Protein AF-A0A7X5I8K5-F1 (afdb_monomer)

pLDDT: mean 72.42, std 18.61, range [37.88, 96.06]

Solvent-accessible surface area (backbone atoms only — not comparable to full-atom values): 7117 Å² total; per-residue (Å²): 128,79,61,52,43,101,88,73,44,61,58,51,32,79,93,74,70,39,36,62,67,54,52,53,50,48,52,50,53,31,51,49,37,48,53,53,46,49,52,49,31,74,73,70,44,51,70,67,61,34,47,58,45,28,76,75,48,32,78,47,68,76,38,79,89,78,67,31,25,32,42,55,51,40,52,52,54,48,54,39,52,52,51,32,50,52,40,51,52,53,46,50,55,52,42,64,62,36,48,52,58,56,30,54,74,72,76,48,71,77,91,70,73,86,62,68,60,65,59,56,65,70,76,106

Mean predicted aligned error: 11.57 Å

Sequence (124 aa):
MENITADGKIKTIRCVKATHEDFAKLVNLGKEAKKELEILVEKWGNIEHIKEMAQKDACHVIDQKENKTVLDIYIEMTKKAEQLYAYHNAYHVLMEEGVDELLMTIGISPDGYGYDFYELCLNN

Structure (mmCIF, N/CA/C/O backbone):
data_AF-A0A7X5I8K5-F1
#
_entry.id   AF-A0A7X5I8K5-F1
#
loop_
_atom_site.group_PDB
_atom_site.id
_atom_site.type_symbol
_atom_site.label_atom_id
_atom_site.label_alt_id
_atom_site.label_comp_id
_atom_site.label_asym_id
_atom_site.label_entity_id
_atom_site.label_seq_id
_atom_site.pdbx_PDB_ins_code
_atom_site.Cartn_x
_atom_site.Cartn_y
_atom_site.Cartn_z
_atom_site.occupancy
_atom_site.B_iso_or_equiv
_atom_site.auth_seq_id
_atom_site.auth_comp_id
_atom_site.auth_asym_id
_atom_site.auth_atom_id
_atom_site.pdbx_PDB_model_num
ATOM 1 N N . MET A 1 1 ? 15.676 1.906 -35.205 1.00 50.34 1 MET A N 1
ATOM 2 C CA . MET A 1 1 ? 16.453 2.511 -34.103 1.00 50.34 1 MET A CA 1
ATOM 3 C C . MET A 1 1 ? 16.370 1.553 -32.936 1.00 50.34 1 MET A C 1
ATOM 5 O O . MET A 1 1 ? 15.256 1.205 -32.571 1.00 50.34 1 MET A O 1
ATOM 9 N N . GLU A 1 2 ? 17.502 1.088 -32.408 1.00 57.16 2 GLU A N 1
ATOM 10 C CA . GLU A 1 2 ? 17.516 0.277 -31.185 1.00 57.16 2 GLU A CA 1
ATOM 11 C C . GLU A 1 2 ? 16.983 1.113 -30.018 1.00 57.16 2 GLU A C 1
ATOM 13 O O . GLU A 1 2 ? 17.516 2.184 -29.705 1.00 57.16 2 GLU A O 1
ATOM 18 N N . ASN A 1 3 ? 15.925 0.618 -29.374 1.00 61.03 3 ASN A N 1
ATOM 19 C CA . ASN A 1 3 ? 15.349 1.190 -28.157 1.00 61.03 3 ASN A CA 1
ATOM 20 C C . ASN A 1 3 ? 16.190 0.824 -26.920 1.00 61.03 3 ASN A C 1
ATOM 22 O O . ASN A 1 3 ? 15.660 0.630 -25.833 1.00 61.03 3 ASN A O 1
ATOM 26 N N . ILE A 1 4 ? 17.504 0.690 -27.103 1.00 57.41 4 ILE A N 1
ATOM 27 C CA . ILE A 1 4 ? 18.453 0.206 -26.107 1.00 57.41 4 ILE A CA 1
ATOM 28 C C . ILE A 1 4 ? 19.577 1.248 -25.957 1.00 57.41 4 ILE A C 1
ATOM 30 O O . ILE A 1 4 ? 19.990 1.903 -26.923 1.00 57.41 4 ILE A O 1
ATOM 34 N N . THR A 1 5 ? 20.001 1.505 -24.724 1.00 58.50 5 THR A N 1
ATOM 35 C CA . THR A 1 5 ? 21.156 2.333 -24.357 1.00 58.50 5 THR A CA 1
ATOM 36 C C . THR A 1 5 ? 22.457 1.542 -24.529 1.00 58.50 5 THR A C 1
ATOM 38 O O . THR A 1 5 ? 22.451 0.323 -24.643 1.00 58.50 5 THR A O 1
ATOM 41 N N . ALA A 1 6 ? 23.608 2.219 -24.543 1.00 59.22 6 ALA A N 1
ATOM 42 C CA . ALA A 1 6 ? 24.900 1.551 -24.745 1.00 59.22 6 ALA A CA 1
ATOM 43 C C . ALA A 1 6 ? 25.247 0.517 -23.647 1.00 59.22 6 ALA A C 1
ATOM 45 O O . ALA A 1 6 ? 26.068 -0.363 -23.877 1.00 59.22 6 ALA A O 1
ATOM 46 N N . ASP A 1 7 ? 24.614 0.615 -22.475 1.00 57.66 7 ASP A N 1
ATOM 47 C CA . ASP A 1 7 ? 24.714 -0.320 -21.350 1.00 57.66 7 ASP A CA 1
ATOM 48 C C . ASP A 1 7 ? 23.604 -1.392 -21.333 1.00 57.66 7 ASP A C 1
ATOM 50 O O . ASP A 1 7 ? 23.440 -2.083 -20.331 1.00 57.66 7 ASP A O 1
ATOM 54 N N . GLY A 1 8 ? 22.842 -1.551 -22.422 1.00 52.81 8 GLY A N 1
ATOM 55 C CA . GLY A 1 8 ? 21.868 -2.638 -22.574 1.00 52.81 8 GLY A CA 1
ATOM 56 C C . GLY A 1 8 ? 20.504 -2.400 -21.917 1.00 52.81 8 GLY A C 1
ATOM 57 O O . GLY A 1 8 ? 19.728 -3.342 -21.782 1.00 52.81 8 GLY A O 1
ATOM 58 N N . LYS A 1 9 ? 20.182 -1.167 -21.504 1.00 55.69 9 LYS A N 1
ATOM 59 C CA . LYS A 1 9 ? 18.886 -0.820 -20.892 1.00 55.69 9 LYS A CA 1
ATOM 60 C C . LYS A 1 9 ? 17.914 -0.259 -21.919 1.00 55.69 9 LYS A C 1
ATOM 62 O O . LYS A 1 9 ? 18.316 0.325 -22.915 1.00 55.69 9 LYS A O 1
ATOM 67 N N . ILE A 1 10 ? 16.617 -0.361 -21.656 1.00 58.72 10 ILE A N 1
ATOM 68 C CA . ILE A 1 10 ? 15.588 0.209 -22.533 1.00 58.72 10 ILE A CA 1
ATOM 69 C C . ILE A 1 10 ? 15.618 1.738 -22.445 1.00 58.72 10 ILE A C 1
ATOM 71 O O . ILE A 1 10 ? 15.582 2.302 -21.349 1.00 58.72 10 ILE A O 1
ATOM 75 N N . LYS A 1 11 ? 15.649 2.422 -23.595 1.00 56.72 11 LYS A N 1
ATOM 76 C CA . LYS A 1 11 ? 15.591 3.893 -23.663 1.00 56.72 11 LYS A CA 1
ATOM 77 C C . LYS A 1 11 ? 14.215 4.437 -23.295 1.00 56.72 11 LYS A C 1
ATOM 79 O O . LYS A 1 11 ? 14.131 5.498 -22.679 1.00 56.72 11 LYS A O 1
ATOM 84 N N . THR A 1 12 ? 13.136 3.781 -23.718 1.00 54.91 12 THR A N 1
ATOM 85 C CA . THR A 1 12 ? 11.769 4.257 -23.461 1.00 54.91 12 THR A CA 1
ATOM 86 C C . THR A 1 12 ? 10.749 3.119 -23.536 1.00 54.91 12 THR A C 1
ATOM 88 O O . THR A 1 12 ? 10.705 2.403 -24.532 1.00 54.91 12 THR A O 1
ATOM 91 N N . ILE A 1 13 ? 9.889 2.971 -22.528 1.00 59.81 13 ILE A N 1
ATOM 92 C CA . ILE A 1 13 ? 8.734 2.059 -22.569 1.00 59.81 13 ILE A CA 1
ATOM 93 C C . ILE A 1 13 ? 7.652 2.735 -23.423 1.00 59.81 13 ILE A C 1
ATOM 95 O O . ILE A 1 13 ? 7.132 3.795 -23.056 1.00 59.81 13 ILE A O 1
ATOM 99 N N . ARG A 1 14 ? 7.380 2.185 -24.616 1.00 52.19 14 ARG A N 1
ATOM 100 C CA . ARG A 1 14 ? 6.763 2.914 -25.747 1.00 52.19 14 ARG A CA 1
ATOM 101 C C . ARG A 1 14 ? 5.371 3.473 -25.456 1.00 52.19 14 ARG A C 1
ATOM 103 O O . ARG A 1 14 ? 5.085 4.592 -25.882 1.00 52.19 14 ARG A O 1
ATOM 110 N N . CYS A 1 15 ? 4.534 2.746 -24.721 1.00 49.00 15 CYS A N 1
ATOM 111 C CA . CYS A 1 15 ? 3.148 3.149 -24.468 1.00 49.00 15 CYS A CA 1
ATOM 112 C C . CYS A 1 15 ? 3.015 4.262 -23.417 1.00 49.00 15 CYS A C 1
ATOM 114 O O . CYS A 1 15 ? 2.115 5.094 -23.509 1.00 49.00 15 CYS A O 1
ATOM 116 N N . VAL A 1 16 ? 3.942 4.335 -22.458 1.00 53.94 16 VAL A N 1
ATOM 117 C CA . VAL A 1 16 ? 3.867 5.275 -21.322 1.00 53.94 16 VAL A CA 1
ATOM 118 C C . VAL A 1 16 ? 4.976 6.325 -21.311 1.00 53.94 16 VAL A C 1
ATOM 120 O O . VAL A 1 16 ? 5.007 7.176 -20.427 1.00 53.94 16 VAL A O 1
ATOM 123 N N . LYS A 1 17 ? 5.878 6.301 -22.303 1.00 63.25 17 LYS A N 1
ATOM 124 C CA . LYS A 1 17 ? 7.057 7.184 -22.389 1.00 63.25 17 LYS A CA 1
ATOM 125 C C . LYS A 1 17 ? 7.908 7.187 -21.107 1.00 63.25 17 LYS A C 1
ATOM 127 O O . LYS A 1 17 ? 8.565 8.181 -20.811 1.00 63.25 17 LYS A O 1
ATOM 132 N N . ALA A 1 18 ? 7.893 6.087 -20.358 1.00 62.00 18 ALA A N 1
ATOM 133 C CA . ALA A 1 18 ? 8.631 5.948 -19.109 1.00 62.00 18 ALA A CA 1
ATOM 134 C C . ALA A 1 18 ? 10.059 5.457 -19.374 1.00 62.00 18 ALA A C 1
ATOM 136 O O . ALA A 1 18 ? 10.301 4.675 -20.298 1.00 62.00 18 ALA A O 1
ATOM 137 N N . THR A 1 19 ? 11.006 5.918 -18.565 1.00 66.50 19 THR A N 1
ATOM 138 C CA . THR A 1 19 ? 12.417 5.511 -18.621 1.00 66.50 19 THR A CA 1
ATOM 139 C C . THR A 1 19 ? 12.744 4.469 -17.549 1.00 66.50 19 THR A C 1
ATOM 141 O O . THR A 1 19 ? 11.964 4.229 -16.626 1.00 66.50 19 THR A O 1
ATOM 144 N N . HIS A 1 20 ? 13.941 3.879 -17.618 1.00 65.19 20 HIS A N 1
ATOM 145 C CA . HIS A 1 20 ? 14.458 3.025 -16.542 1.00 65.19 20 HIS A CA 1
ATOM 146 C C . HIS A 1 20 ? 14.539 3.757 -15.186 1.00 65.19 20 HIS A C 1
ATOM 148 O O . HIS A 1 20 ? 14.331 3.147 -14.141 1.00 65.19 20 HIS A O 1
ATOM 154 N N . GLU A 1 21 ? 14.794 5.070 -15.183 1.00 66.62 21 GLU A N 1
ATOM 155 C CA . GLU A 1 21 ? 14.778 5.868 -13.952 1.00 66.62 21 GLU A CA 1
ATOM 156 C C . GLU A 1 21 ? 13.369 5.999 -13.372 1.00 66.62 21 GLU A C 1
ATOM 158 O O . GLU A 1 21 ? 13.201 5.966 -12.155 1.00 66.62 21 GLU A O 1
ATOM 163 N N . ASP A 1 22 ? 12.349 6.121 -14.221 1.00 69.31 22 ASP A N 1
ATOM 164 C CA . ASP A 1 22 ? 10.956 6.194 -13.772 1.00 69.31 22 ASP A CA 1
ATOM 165 C C . ASP A 1 22 ? 10.490 4.856 -13.194 1.00 69.31 22 ASP A C 1
ATOM 167 O O . ASP A 1 22 ? 9.795 4.830 -12.179 1.00 69.31 22 ASP A O 1
ATOM 171 N N . PHE A 1 23 ? 10.964 3.747 -13.765 1.00 70.31 23 PHE A N 1
ATOM 172 C CA . PHE A 1 23 ? 10.781 2.416 -13.193 1.00 70.31 23 PHE A CA 1
ATOM 173 C C . PHE A 1 23 ? 11.448 2.286 -11.815 1.00 70.31 23 PHE A C 1
ATOM 175 O O . PHE A 1 23 ? 10.804 1.871 -10.853 1.00 70.31 23 PHE A O 1
ATOM 182 N N . ALA A 1 24 ? 12.711 2.702 -11.679 1.00 69.81 24 ALA A N 1
ATOM 183 C CA . ALA A 1 24 ? 13.418 2.667 -10.397 1.00 69.81 24 ALA A CA 1
ATOM 184 C C . ALA A 1 24 ? 12.732 3.541 -9.327 1.00 69.81 24 ALA A C 1
ATOM 186 O O . ALA A 1 24 ? 12.607 3.127 -8.173 1.00 69.81 24 ALA A O 1
ATOM 187 N N . LYS A 1 25 ? 12.234 4.725 -9.709 1.00 77.19 25 LYS A N 1
ATOM 188 C CA . LYS A 1 25 ? 11.429 5.584 -8.824 1.00 77.19 25 LYS A 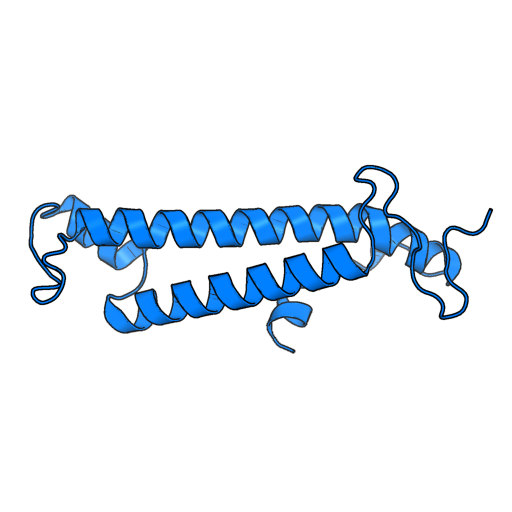CA 1
ATOM 189 C C . LYS A 1 25 ? 10.148 4.881 -8.384 1.00 77.19 25 LYS A C 1
ATOM 191 O O . LYS A 1 25 ? 9.846 4.897 -7.196 1.00 77.19 25 LYS A O 1
ATOM 196 N N . LEU A 1 26 ? 9.421 4.246 -9.304 1.00 73.19 26 LEU A N 1
ATOM 197 C CA . LEU A 1 26 ? 8.192 3.521 -8.980 1.00 73.19 26 LEU A CA 1
ATOM 198 C C . LEU A 1 26 ? 8.447 2.368 -7.999 1.00 73.19 26 LEU A C 1
ATOM 200 O O . LEU A 1 26 ? 7.693 2.204 -7.043 1.00 73.19 26 LEU A O 1
ATOM 204 N N . VAL A 1 27 ? 9.528 1.608 -8.195 1.00 71.19 27 VAL A N 1
ATOM 205 C CA . VAL A 1 27 ? 9.929 0.534 -7.271 1.00 71.19 27 VAL A CA 1
ATOM 206 C C . VAL A 1 27 ? 10.218 1.093 -5.879 1.00 71.19 27 VAL A C 1
ATOM 208 O O . VAL A 1 27 ? 9.732 0.544 -4.892 1.00 71.19 27 VAL A O 1
ATOM 211 N N . ASN A 1 28 ? 10.956 2.202 -5.782 1.00 76.00 28 ASN A N 1
ATOM 212 C CA . ASN A 1 28 ? 11.240 2.838 -4.493 1.00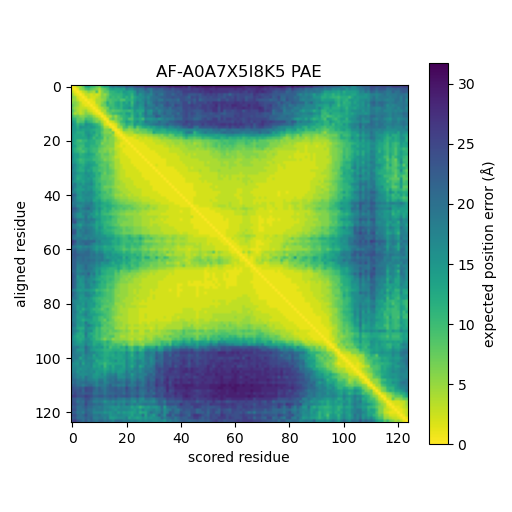 76.00 28 ASN A CA 1
ATOM 213 C C . ASN A 1 28 ? 9.962 3.335 -3.805 1.00 76.00 28 ASN A C 1
ATOM 215 O O . ASN A 1 28 ? 9.775 3.060 -2.623 1.00 76.00 28 ASN A O 1
ATOM 219 N N . LEU A 1 29 ? 9.048 3.971 -4.545 1.00 80.12 29 LEU A N 1
ATOM 220 C CA . LEU A 1 29 ? 7.743 4.390 -4.020 1.00 80.12 29 LEU A CA 1
ATOM 221 C C . LEU A 1 29 ? 6.917 3.195 -3.516 1.00 80.12 29 LEU A C 1
ATOM 223 O O . LEU A 1 29 ? 6.275 3.285 -2.470 1.00 80.12 29 LEU A O 1
ATOM 227 N N . GLY A 1 30 ? 6.965 2.062 -4.224 1.00 76.56 30 GLY A N 1
ATOM 228 C CA . GLY A 1 30 ? 6.352 0.807 -3.790 1.00 76.56 30 GLY A CA 1
ATOM 229 C C . GLY A 1 30 ? 6.957 0.267 -2.491 1.00 76.56 30 GLY A C 1
ATOM 230 O O . GLY A 1 30 ? 6.220 -0.087 -1.573 1.00 76.56 30 GLY A O 1
ATOM 231 N N . LYS A 1 31 ? 8.292 0.253 -2.378 1.00 77.50 31 LYS A N 1
ATOM 232 C CA . LYS A 1 31 ? 9.009 -0.176 -1.163 1.00 77.50 31 LYS A CA 1
ATOM 233 C C . LYS A 1 31 ? 8.687 0.710 0.039 1.00 77.50 31 LYS A C 1
ATOM 235 O O . LYS A 1 31 ? 8.444 0.195 1.129 1.00 77.50 31 LYS A O 1
ATOM 240 N N . GLU A 1 32 ? 8.661 2.025 -0.157 1.00 83.69 32 GLU A N 1
ATOM 241 C CA . GLU A 1 32 ? 8.291 2.985 0.885 1.00 83.69 32 GLU A CA 1
ATOM 242 C C . GLU A 1 32 ? 6.844 2.773 1.343 1.00 83.69 32 GLU A C 1
ATOM 244 O O . GLU A 1 32 ? 6.606 2.613 2.538 1.00 83.69 32 GLU A O 1
ATOM 249 N N . ALA A 1 33 ? 5.894 2.664 0.408 1.00 83.25 33 ALA A N 1
ATOM 250 C CA . ALA A 1 33 ? 4.489 2.416 0.732 1.00 83.25 33 ALA A CA 1
ATOM 251 C C . ALA A 1 33 ? 4.273 1.076 1.456 1.00 83.25 33 ALA A C 1
ATOM 253 O O . ALA A 1 33 ? 3.486 1.010 2.402 1.00 83.25 33 ALA A O 1
ATOM 254 N N . LYS A 1 34 ? 4.994 0.019 1.056 1.00 83.88 34 LYS A N 1
ATOM 255 C CA . LYS A 1 34 ? 4.972 -1.281 1.743 1.00 83.88 34 LYS A CA 1
ATOM 256 C C . LYS A 1 34 ? 5.451 -1.143 3.186 1.00 83.88 34 LYS A C 1
ATOM 258 O O . LYS A 1 34 ? 4.750 -1.572 4.096 1.00 83.88 34 LYS A O 1
ATOM 263 N N . LYS A 1 35 ? 6.596 -0.490 3.398 1.00 87.06 35 LYS A N 1
ATOM 264 C CA . LYS A 1 35 ?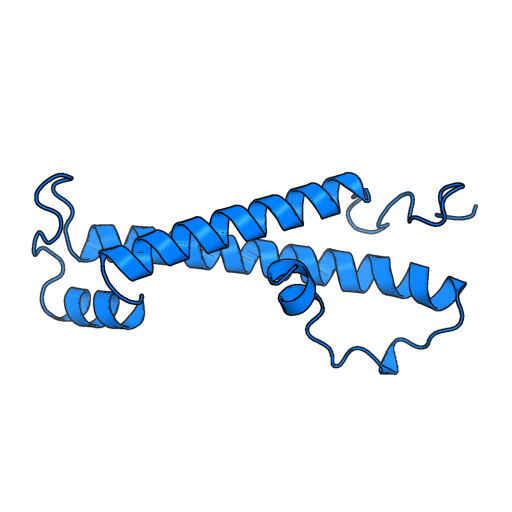 7.159 -0.275 4.736 1.00 87.06 35 LYS A CA 1
ATOM 265 C C . LYS A 1 35 ? 6.239 0.563 5.625 1.00 87.06 35 LYS A C 1
ATOM 267 O O . LYS A 1 35 ? 6.084 0.266 6.805 1.00 87.06 35 LYS A O 1
ATOM 272 N N . GLU A 1 36 ? 5.623 1.607 5.075 1.00 89.50 36 GLU A N 1
ATOM 273 C CA . GLU A 1 36 ? 4.630 2.399 5.805 1.00 89.50 3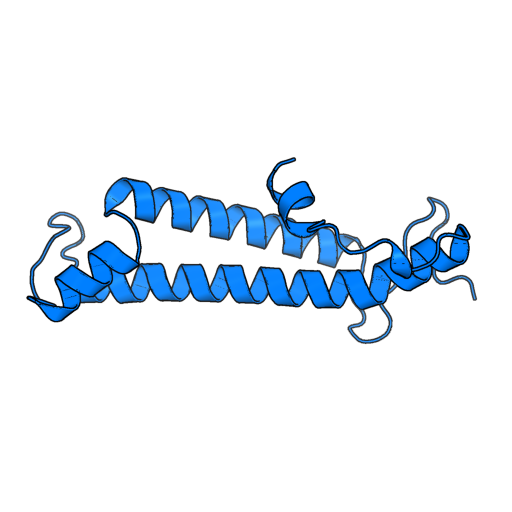6 GLU A CA 1
ATOM 274 C C . GLU A 1 36 ? 3.441 1.537 6.237 1.00 89.50 36 GLU A C 1
ATOM 276 O O . GLU A 1 36 ? 3.044 1.594 7.398 1.00 89.50 36 GLU A O 1
ATOM 281 N N . LEU A 1 37 ? 2.904 0.706 5.338 1.00 89.19 37 LEU A N 1
ATOM 282 C CA . LEU A 1 37 ? 1.800 -0.194 5.664 1.00 89.19 37 LEU A CA 1
ATOM 283 C C . LEU A 1 37 ? 2.197 -1.227 6.728 1.00 89.19 37 LEU A C 1
ATOM 285 O O . LEU A 1 37 ? 1.420 -1.464 7.649 1.00 89.19 37 LEU A O 1
ATOM 289 N N . GLU A 1 38 ? 3.400 -1.796 6.646 1.00 90.00 38 GLU A N 1
ATOM 290 C CA . GLU A 1 38 ? 3.942 -2.717 7.655 1.00 90.00 38 GLU A CA 1
ATOM 291 C C . GLU A 1 38 ? 4.007 -2.063 9.042 1.00 90.00 38 GLU A C 1
ATOM 293 O O . GLU A 1 38 ? 3.551 -2.662 10.012 1.00 90.00 38 GLU A O 1
ATOM 298 N N . ILE A 1 39 ? 4.455 -0.805 9.137 1.00 93.56 39 ILE A N 1
ATOM 299 C CA . ILE A 1 39 ? 4.467 -0.051 10.403 1.00 93.56 39 ILE A CA 1
ATOM 300 C C . ILE A 1 39 ? 3.049 0.109 10.969 1.00 93.56 39 ILE A C 1
ATOM 302 O O . ILE A 1 39 ? 2.843 -0.032 12.176 1.00 93.56 39 ILE A O 1
ATOM 306 N N . LEU A 1 40 ? 2.056 0.397 10.120 1.00 92.88 40 LEU A N 1
ATOM 307 C CA . LEU A 1 40 ? 0.665 0.501 10.573 1.00 92.88 40 LEU A CA 1
ATOM 308 C C . LEU A 1 40 ? 0.122 -0.854 11.048 1.00 92.88 40 LEU A C 1
ATOM 310 O O . LEU A 1 40 ? -0.563 -0.914 12.069 1.00 92.88 40 LEU A O 1
ATOM 314 N N . VAL A 1 41 ? 0.462 -1.937 10.341 1.00 92.75 41 VAL A N 1
ATOM 315 C CA . VAL A 1 41 ? 0.081 -3.308 10.708 1.00 92.75 41 VAL A CA 1
ATOM 316 C C . VAL A 1 41 ? 0.716 -3.732 12.030 1.00 92.75 41 VAL A C 1
ATOM 318 O O . VAL A 1 41 ? 0.038 -4.334 12.858 1.00 92.75 41 VAL A O 1
ATOM 321 N N . GLU A 1 42 ? 1.980 -3.390 12.274 1.00 93.75 42 GLU A N 1
ATOM 322 C CA . GLU A 1 42 ? 2.635 -3.630 13.564 1.00 93.75 42 GLU A CA 1
ATOM 323 C C . GLU A 1 42 ? 1.987 -2.824 14.695 1.00 93.75 42 GLU A C 1
ATOM 325 O O . GLU A 1 42 ? 1.828 -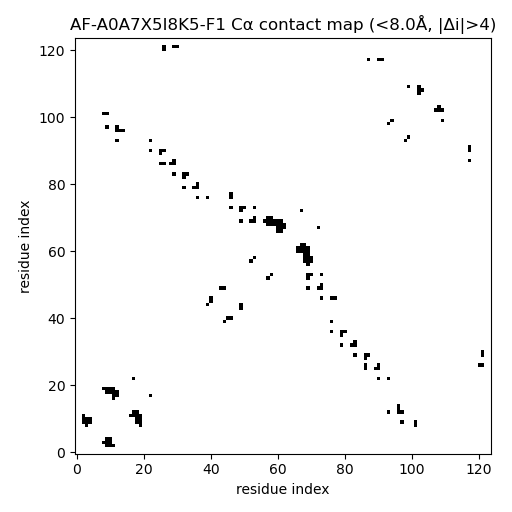3.327 15.808 1.00 93.75 42 GLU A O 1
ATOM 330 N N . LYS A 1 43 ? 1.599 -1.574 14.417 1.00 92.62 43 LYS A N 1
ATOM 331 C CA . LYS A 1 43 ? 1.032 -0.667 15.420 1.00 92.62 43 LYS A CA 1
ATOM 332 C C . LYS A 1 43 ? -0.397 -1.044 15.819 1.00 92.62 43 LYS A C 1
ATOM 334 O O . LYS A 1 43 ? -0.742 -0.934 16.995 1.00 92.62 43 LYS A O 1
ATOM 339 N N . TRP A 1 44 ? -1.229 -1.446 14.860 1.00 91.62 44 TRP A N 1
ATOM 340 C CA . TRP A 1 44 ? -2.678 -1.575 15.060 1.00 91.62 44 TRP A CA 1
ATOM 341 C C . TRP A 1 44 ? -3.260 -2.942 14.671 1.00 91.62 44 TRP A C 1
ATOM 343 O O . TRP A 1 44 ? -4.411 -3.226 14.992 1.00 91.62 44 TRP A O 1
ATOM 353 N N . GLY A 1 45 ? -2.479 -3.819 14.043 1.00 92.00 45 GLY A N 1
ATOM 354 C CA . GLY A 1 45 ? -2.946 -5.094 13.500 1.00 92.00 45 GLY A CA 1
ATOM 355 C C . GLY A 1 45 ? -3.285 -5.008 12.012 1.00 92.00 45 GLY A C 1
ATOM 356 O O . GLY A 1 45 ? -3.245 -3.948 11.3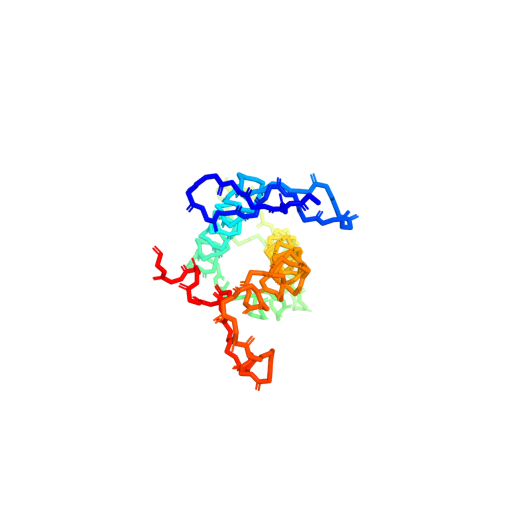95 1.00 92.00 45 GLY A O 1
ATOM 357 N N . ASN A 1 46 ? -3.592 -6.151 11.397 1.00 92.56 46 ASN A N 1
ATOM 358 C CA . ASN A 1 46 ? -3.882 -6.199 9.963 1.00 92.56 46 ASN A CA 1
ATOM 359 C C . ASN A 1 46 ? -5.217 -5.508 9.601 1.00 92.56 46 ASN A C 1
ATOM 361 O O . ASN A 1 46 ? -6.076 -5.268 10.450 1.00 92.56 46 ASN A O 1
ATOM 365 N N . ILE A 1 47 ? -5.401 -5.202 8.312 1.00 92.31 47 ILE A N 1
ATOM 366 C CA . ILE A 1 47 ? -6.576 -4.460 7.822 1.00 92.31 47 ILE A CA 1
ATOM 367 C C . ILE A 1 47 ? -7.891 -5.184 8.137 1.00 92.31 47 ILE A C 1
ATOM 369 O O . ILE A 1 47 ? -8.862 -4.532 8.512 1.00 92.31 47 ILE A O 1
ATOM 373 N N . GLU A 1 48 ? -7.940 -6.515 8.014 1.00 92.81 48 GLU A N 1
ATOM 374 C CA . GLU A 1 48 ? -9.161 -7.278 8.311 1.00 92.81 48 GLU A CA 1
ATOM 375 C C . GLU A 1 48 ? -9.526 -7.215 9.798 1.00 92.81 48 GLU A C 1
ATOM 377 O O . GLU A 1 48 ? -10.692 -7.019 10.128 1.00 92.81 48 GLU A O 1
ATOM 382 N N . HIS A 1 49 ? -8.543 -7.257 10.698 1.00 92.19 49 HIS A N 1
ATOM 383 C CA . HIS A 1 49 ? -8.776 -7.066 12.127 1.00 92.19 49 HIS A CA 1
ATOM 384 C C . HIS A 1 49 ? -9.392 -5.692 12.419 1.00 92.19 49 HIS A C 1
ATOM 386 O O . HIS A 1 49 ? -10.411 -5.590 13.104 1.00 92.19 49 HIS A O 1
ATOM 392 N N . ILE A 1 50 ? -8.823 -4.632 11.844 1.00 94.31 50 ILE A N 1
ATOM 393 C CA . ILE A 1 50 ? -9.335 -3.269 12.017 1.00 94.31 50 ILE A CA 1
ATOM 394 C C . ILE A 1 50 ? -10.730 -3.104 11.404 1.00 94.31 50 ILE A C 1
ATOM 396 O O . ILE A 1 50 ? -11.591 -2.446 11.986 1.00 94.31 50 ILE A O 1
ATOM 400 N N . LYS A 1 51 ? -10.996 -3.736 10.262 1.00 94.31 51 LYS A N 1
ATOM 401 C CA . LYS A 1 51 ? -12.317 -3.753 9.623 1.00 94.31 51 LYS A CA 1
ATOM 402 C C . LYS A 1 51 ? -13.365 -4.438 10.497 1.00 94.31 51 LYS A C 1
ATOM 404 O O . LYS A 1 51 ? -14.462 -3.905 10.654 1.00 94.31 51 LYS A O 1
ATOM 409 N N . GLU A 1 52 ? -13.038 -5.579 11.099 1.00 95.44 52 GLU A N 1
ATOM 410 C CA . GLU A 1 52 ? -13.918 -6.257 12.058 1.00 95.44 52 GLU A CA 1
ATOM 411 C C . GLU A 1 52 ? -14.204 -5.383 13.284 1.00 95.44 52 GLU A C 1
ATOM 413 O O . GLU A 1 52 ? -15.335 -5.352 13.777 1.00 95.44 52 GLU A O 1
ATOM 418 N N . MET A 1 53 ? -13.200 -4.652 13.777 1.00 94.00 53 MET A N 1
ATOM 419 C CA . MET A 1 53 ? -13.396 -3.682 14.854 1.00 94.00 53 MET A CA 1
ATOM 420 C C . MET A 1 53 ? -14.303 -2.532 14.407 1.00 94.00 53 MET A C 1
ATOM 422 O O . MET A 1 53 ? -15.228 -2.181 15.136 1.00 94.00 53 MET A O 1
ATOM 426 N N . ALA A 1 54 ? -14.102 -1.989 13.202 1.00 93.38 54 ALA A N 1
ATOM 427 C CA . ALA A 1 54 ? -14.889 -0.875 12.675 1.00 93.38 54 ALA A CA 1
ATOM 428 C C . ALA A 1 54 ? -16.368 -1.252 12.503 1.00 93.38 54 ALA A C 1
ATOM 430 O O . ALA A 1 54 ? -17.253 -0.443 12.767 1.00 93.38 54 ALA A O 1
ATOM 431 N N . GLN A 1 55 ? -16.643 -2.497 12.103 1.00 93.56 55 GLN A N 1
ATOM 432 C CA . GLN A 1 55 ? -18.005 -3.028 12.000 1.00 93.56 55 GLN A CA 1
ATOM 433 C C . GLN A 1 55 ? -18.711 -3.144 13.356 1.00 93.56 55 GLN A C 1
ATOM 435 O O . GLN A 1 55 ? -19.939 -3.087 13.407 1.00 93.56 55 GLN A O 1
ATOM 440 N N . LYS A 1 56 ? -17.955 -3.322 14.445 1.00 94.69 56 LYS A N 1
ATOM 441 C CA . LYS A 1 56 ? -18.496 -3.426 15.806 1.00 94.69 56 LYS A CA 1
ATOM 442 C C . LYS A 1 56 ? -18.648 -2.058 16.465 1.00 94.69 56 LYS A C 1
ATOM 444 O O . LYS A 1 56 ? -19.698 -1.788 17.038 1.00 94.69 56 LYS A O 1
ATOM 449 N N . ASP A 1 57 ? -17.613 -1.224 16.391 1.00 94.56 57 ASP A N 1
ATOM 450 C CA . ASP A 1 57 ? -17.586 0.109 16.995 1.00 94.56 57 ASP A CA 1
ATOM 451 C C . ASP A 1 57 ? -16.601 1.043 16.268 1.00 94.56 57 ASP A C 1
ATOM 453 O O . ASP A 1 57 ? -15.447 1.230 16.658 1.00 94.56 57 ASP A O 1
ATOM 457 N N . ALA A 1 58 ? -17.075 1.642 15.176 1.00 92.19 58 ALA A N 1
ATOM 458 C CA . ALA A 1 58 ? -16.302 2.538 14.318 1.00 92.19 58 ALA A CA 1
ATOM 459 C C . ALA A 1 58 ? -15.743 3.776 15.044 1.00 92.19 58 ALA A C 1
ATOM 461 O O . ALA A 1 58 ? -14.666 4.256 14.691 1.00 92.19 58 ALA A O 1
ATOM 462 N N . CYS A 1 59 ? -16.468 4.295 16.039 1.00 93.50 59 CYS A N 1
ATOM 463 C CA . CYS A 1 59 ? -16.149 5.557 16.712 1.00 93.50 59 CYS A CA 1
ATOM 464 C C . CYS A 1 59 ? -15.236 5.376 17.931 1.00 93.50 59 CYS A C 1
ATOM 466 O O . CYS A 1 59 ? -14.845 6.367 18.553 1.00 93.50 59 CYS A O 1
ATOM 468 N N . HIS A 1 60 ? -14.900 4.136 18.292 1.00 92.44 60 HIS A N 1
ATOM 469 C CA . HIS A 1 60 ? -14.003 3.867 19.405 1.00 92.44 60 HIS A CA 1
ATOM 470 C C . HIS A 1 60 ? -12.611 4.451 19.132 1.00 92.44 60 HIS A C 1
ATOM 472 O O . HIS A 1 60 ? -12.010 4.186 18.094 1.00 92.44 60 HIS A O 1
ATOM 478 N N . VAL A 1 61 ? -12.086 5.253 20.058 1.00 92.94 61 VAL A N 1
ATOM 479 C CA . VAL A 1 61 ? -10.737 5.826 19.950 1.00 92.94 61 VAL A CA 1
ATOM 480 C C . VAL A 1 61 ? -9.717 4.795 20.422 1.00 92.94 61 VAL A C 1
ATOM 482 O O . VAL A 1 61 ? -9.705 4.445 21.602 1.00 92.94 61 VAL A O 1
ATOM 485 N N . ILE A 1 62 ? -8.850 4.341 19.513 1.00 90.06 62 ILE A N 1
ATOM 486 C CA . ILE A 1 62 ? -7.807 3.338 19.805 1.00 90.06 62 ILE A CA 1
ATOM 487 C C . ILE A 1 62 ? -6.388 3.914 19.785 1.00 90.06 62 ILE A C 1
ATOM 489 O O . ILE A 1 62 ? -5.502 3.355 20.428 1.00 90.06 62 ILE A O 1
ATOM 493 N N . ASP A 1 63 ? -6.166 5.062 19.137 1.00 88.69 63 ASP A N 1
ATOM 494 C CA . ASP A 1 63 ? -4.944 5.851 19.320 1.00 88.69 63 ASP A CA 1
ATOM 495 C C . ASP A 1 63 ? -5.282 7.126 20.094 1.00 88.69 63 ASP A C 1
ATOM 497 O O . ASP A 1 63 ? -5.749 8.113 19.530 1.00 88.69 63 ASP A O 1
ATOM 501 N N . GLN A 1 64 ? -5.049 7.105 21.407 1.00 87.31 64 GLN A N 1
ATOM 502 C CA . GLN A 1 64 ? -5.321 8.252 22.280 1.00 87.31 64 GLN A CA 1
ATOM 503 C C . GLN A 1 64 ? -4.365 9.425 22.042 1.00 87.31 64 GLN A C 1
ATOM 505 O O . GLN A 1 64 ? -4.715 10.567 22.328 1.00 87.31 64 GLN A O 1
ATOM 510 N N . LYS A 1 65 ? -3.157 9.159 21.534 1.00 89.81 65 LYS A N 1
ATOM 511 C CA . LYS A 1 65 ? -2.145 10.193 21.299 1.00 89.81 65 LYS A CA 1
ATOM 512 C C . LYS A 1 65 ? -2.502 11.023 20.070 1.00 89.81 65 LYS A C 1
ATOM 514 O O . LYS A 1 65 ? -2.333 12.238 20.085 1.00 89.81 65 LYS A O 1
ATOM 519 N N . GLU A 1 66 ? -2.989 10.361 19.025 1.00 88.31 66 GLU A N 1
ATOM 520 C CA . GLU A 1 66 ? -3.422 10.996 17.774 1.00 88.31 66 GLU A CA 1
ATOM 521 C C . GLU A 1 66 ? -4.937 11.253 17.727 1.00 88.31 66 GLU A C 1
ATOM 523 O O . GLU A 1 66 ? -5.429 11.843 16.769 1.00 88.31 66 GLU A O 1
ATOM 528 N N . ASN A 1 67 ? -5.670 10.842 18.768 1.00 92.06 67 ASN A N 1
ATOM 529 C CA . ASN A 1 67 ? -7.129 10.884 18.863 1.00 92.06 67 ASN A CA 1
ATOM 530 C C . ASN A 1 67 ? -7.826 10.249 17.642 1.00 92.06 67 ASN A C 1
ATOM 532 O O . ASN A 1 67 ? -8.796 10.798 17.119 1.00 92.06 67 ASN A O 1
ATOM 536 N N . LYS A 1 68 ? -7.307 9.104 17.176 1.00 93.19 68 LYS A N 1
ATOM 537 C CA . LYS A 1 68 ? -7.850 8.377 16.020 1.00 93.19 68 LYS A CA 1
ATOM 538 C C . LYS A 1 68 ? -8.844 7.309 16.447 1.00 93.19 68 LYS A C 1
ATOM 540 O O . LYS A 1 68 ? -8.574 6.504 17.349 1.00 93.19 68 LYS A O 1
ATOM 545 N N . THR A 1 69 ? -9.972 7.284 15.749 1.00 95.88 69 THR A N 1
ATOM 546 C CA . THR A 1 69 ? -10.970 6.224 15.868 1.00 95.88 69 THR A CA 1
ATOM 547 C C . THR A 1 69 ? -10.562 4.975 15.087 1.00 95.88 69 THR A C 1
ATOM 549 O O . THR A 1 69 ? -9.671 5.017 14.234 1.00 95.88 69 THR A O 1
ATOM 552 N N . VAL A 1 70 ? -11.236 3.852 15.347 1.00 94.25 70 VAL A N 1
ATOM 553 C CA . VAL A 1 70 ? -11.083 2.626 14.550 1.00 94.25 70 VAL A CA 1
ATOM 554 C C . VAL A 1 70 ? -11.358 2.900 13.067 1.00 94.25 70 VAL A C 1
ATOM 556 O O . VAL A 1 70 ? -10.630 2.407 12.207 1.00 94.25 70 VAL A O 1
ATOM 559 N N . LEU A 1 71 ? -12.370 3.718 12.756 1.00 94.69 71 LEU A N 1
ATOM 560 C CA . LEU A 1 71 ? -12.693 4.089 11.378 1.00 94.69 71 LEU A CA 1
ATOM 561 C C . LEU A 1 71 ? -11.586 4.916 10.715 1.00 94.69 71 LEU A C 1
ATOM 563 O O . LEU A 1 71 ? -11.259 4.663 9.556 1.00 94.69 71 LEU A O 1
ATOM 567 N N . ASP A 1 72 ? -10.991 5.870 11.435 1.00 96.06 72 ASP A N 1
ATOM 568 C CA . ASP A 1 72 ? -9.890 6.683 10.901 1.00 96.06 72 ASP A CA 1
ATOM 569 C C . ASP A 1 72 ? -8.698 5.803 10.514 1.00 96.06 72 ASP A C 1
ATOM 571 O O . ASP A 1 72 ? -8.144 5.941 9.421 1.00 96.06 72 ASP A O 1
ATOM 575 N N . ILE A 1 73 ? -8.351 4.852 11.385 1.00 94.50 73 ILE A N 1
ATOM 576 C CA . ILE A 1 73 ? -7.258 3.904 11.150 1.00 94.50 73 ILE A CA 1
ATOM 577 C C . ILE A 1 73 ? -7.598 2.963 9.995 1.00 94.50 73 ILE A C 1
ATOM 579 O O . ILE A 1 73 ? -6.761 2.747 9.121 1.00 94.50 73 ILE A O 1
ATOM 583 N N . TYR A 1 74 ? -8.835 2.463 9.920 1.00 94.44 74 TYR A N 1
ATOM 584 C CA . TYR A 1 74 ? -9.277 1.639 8.794 1.00 94.44 74 TYR A CA 1
ATOM 585 C C . TYR A 1 74 ? -9.113 2.365 7.452 1.00 94.44 74 TYR A C 1
ATOM 587 O O . TYR A 1 74 ? -8.566 1.806 6.497 1.00 94.44 74 TYR A O 1
ATOM 595 N N . ILE A 1 75 ? -9.556 3.624 7.382 1.00 94.19 75 ILE A N 1
ATOM 596 C CA . ILE A 1 75 ? -9.445 4.458 6.180 1.00 94.19 75 ILE A CA 1
ATOM 597 C C . ILE A 1 75 ? -7.975 4.705 5.830 1.00 94.19 75 ILE A C 1
ATOM 599 O O . ILE A 1 75 ? -7.604 4.618 4.659 1.00 94.19 75 ILE A O 1
ATOM 603 N N . GLU A 1 76 ? -7.138 5.017 6.818 1.00 94.19 76 GLU A N 1
ATOM 604 C CA . GLU A 1 76 ? -5.707 5.254 6.618 1.00 94.19 76 GLU A CA 1
ATOM 605 C C . GLU A 1 76 ? -5.006 4.018 6.048 1.00 94.19 76 GLU A C 1
ATOM 607 O O . GLU A 1 76 ? -4.345 4.106 5.010 1.00 94.19 76 GLU A O 1
ATOM 612 N N . MET A 1 77 ? -5.206 2.855 6.669 1.00 93.31 77 MET A N 1
ATOM 613 C CA . MET A 1 77 ? -4.587 1.610 6.218 1.00 93.31 77 MET A CA 1
ATOM 614 C C . MET A 1 77 ? -5.094 1.184 4.837 1.00 93.31 77 MET A C 1
ATOM 616 O O . MET A 1 77 ? -4.299 0.755 4.002 1.00 93.31 77 MET A O 1
ATOM 620 N N . THR A 1 78 ? -6.391 1.354 4.562 1.00 91.81 78 THR A N 1
ATOM 621 C CA . THR A 1 78 ? -6.976 1.032 3.249 1.00 91.81 78 THR A CA 1
ATOM 622 C C . THR A 1 78 ? -6.384 1.912 2.153 1.00 91.81 78 THR A C 1
ATOM 624 O O . THR A 1 78 ? -5.937 1.392 1.136 1.00 91.81 78 THR A O 1
ATOM 627 N N . LYS A 1 79 ? -6.270 3.227 2.380 1.00 91.38 79 LYS A N 1
ATOM 628 C CA . LYS A 1 79 ? -5.634 4.143 1.417 1.00 91.38 79 LYS A CA 1
ATOM 629 C C . LYS A 1 79 ? -4.187 3.754 1.116 1.00 91.38 79 LYS A C 1
ATOM 631 O O . LYS A 1 79 ? -3.755 3.837 -0.031 1.00 91.38 79 LYS A O 1
ATOM 636 N N . LYS A 1 80 ? -3.429 3.331 2.132 1.00 88.12 80 LYS A N 1
ATOM 637 C CA . LYS A 1 80 ? -2.041 2.876 1.955 1.00 88.12 80 LYS A CA 1
ATOM 638 C C . LYS A 1 80 ? -1.958 1.559 1.185 1.00 88.12 80 LYS A C 1
ATOM 640 O O . LYS A 1 80 ? -1.114 1.432 0.301 1.00 88.12 80 LYS A O 1
ATOM 645 N N . ALA A 1 81 ? -2.861 0.618 1.453 1.00 86.25 81 ALA A N 1
ATOM 646 C CA . ALA A 1 81 ? -2.953 -0.628 0.696 1.00 86.25 81 ALA A CA 1
ATOM 647 C C . ALA A 1 81 ? -3.348 -0.394 -0.773 1.00 86.25 81 ALA A C 1
ATOM 649 O O . ALA A 1 81 ? -2.728 -0.962 -1.669 1.00 86.25 81 ALA A O 1
ATOM 650 N N . GLU A 1 82 ? -4.316 0.487 -1.037 1.00 86.50 82 GLU A N 1
ATOM 651 C CA . GLU A 1 82 ? -4.707 0.885 -2.396 1.00 86.50 82 GLU A CA 1
ATOM 652 C C . GLU A 1 82 ? -3.553 1.558 -3.146 1.00 86.50 82 GLU A C 1
ATOM 654 O O . GLU A 1 82 ? -3.322 1.271 -4.320 1.00 86.50 82 GLU A O 1
ATOM 659 N N . GLN A 1 83 ? -2.789 2.418 -2.466 1.00 83.44 83 GLN A N 1
ATOM 660 C CA . GLN A 1 83 ? -1.604 3.052 -3.038 1.00 83.44 83 GLN A CA 1
ATOM 661 C C . GLN A 1 83 ? -0.536 2.016 -3.421 1.00 83.44 83 GLN A C 1
ATOM 663 O O . GLN A 1 83 ? 0.011 2.077 -4.523 1.00 83.44 83 GLN A O 1
ATOM 668 N N . LEU A 1 84 ? -0.267 1.041 -2.548 1.00 82.75 84 LEU A N 1
ATOM 669 C CA . LEU A 1 84 ? 0.665 -0.049 -2.837 1.00 82.75 84 LEU A CA 1
ATOM 670 C C . LEU A 1 84 ? 0.191 -0.897 -4.026 1.00 82.75 84 LEU A C 1
ATOM 672 O O . LEU A 1 84 ? 0.980 -1.195 -4.922 1.00 82.75 84 LEU A O 1
ATOM 676 N N . TYR A 1 85 ? -1.101 -1.225 -4.073 1.00 79.88 85 TYR A N 1
ATOM 677 C CA . TYR A 1 85 ? -1.706 -1.956 -5.186 1.00 79.88 85 TYR A CA 1
ATOM 678 C C . TYR A 1 85 ? -1.611 -1.181 -6.510 1.00 79.88 85 TYR A C 1
ATOM 680 O O . TYR A 1 85 ? -1.292 -1.754 -7.551 1.00 79.88 85 TYR A O 1
ATOM 688 N N . ALA A 1 86 ? -1.807 0.139 -6.485 1.00 77.06 86 ALA A N 1
ATOM 689 C CA . ALA A 1 86 ? -1.626 0.982 -7.664 1.00 77.06 86 ALA A CA 1
ATOM 690 C C . ALA A 1 86 ? -0.174 0.959 -8.173 1.00 77.06 86 ALA A C 1
ATOM 692 O O . ALA A 1 86 ? 0.047 0.874 -9.382 1.00 77.06 86 ALA A O 1
ATOM 693 N N . TYR A 1 87 ? 0.815 0.981 -7.274 1.00 76.81 87 TYR A N 1
ATOM 694 C CA . TYR A 1 87 ? 2.224 0.851 -7.655 1.00 76.81 87 TYR A CA 1
ATOM 695 C C . TYR A 1 87 ? 2.561 -0.536 -8.200 1.00 76.81 87 TYR A C 1
ATOM 697 O O . TYR A 1 87 ? 3.301 -0.631 -9.176 1.00 76.81 87 TYR A O 1
ATOM 705 N N . HIS A 1 88 ? 1.993 -1.594 -7.619 1.00 70.75 88 HIS A N 1
ATOM 706 C CA . HIS A 1 88 ? 2.108 -2.956 -8.139 1.00 70.75 88 HIS A CA 1
ATOM 707 C C . HIS A 1 88 ? 1.563 -3.067 -9.568 1.00 70.75 88 HIS A C 1
ATOM 709 O O . HIS A 1 88 ? 2.256 -3.548 -10.460 1.00 70.75 88 HIS A O 1
ATOM 715 N N . ASN A 1 89 ? 0.369 -2.534 -9.823 1.00 72.31 89 ASN A N 1
ATOM 716 C CA . ASN A 1 89 ? -0.222 -2.543 -11.162 1.00 72.31 89 ASN A CA 1
ATOM 717 C C . ASN A 1 89 ? 0.590 -1.712 -12.160 1.00 72.31 89 ASN A C 1
ATOM 719 O O . ASN A 1 89 ? 0.834 -2.153 -13.281 1.00 72.31 89 ASN A O 1
ATOM 723 N N . ALA A 1 90 ? 1.038 -0.520 -11.762 1.00 71.25 90 ALA A N 1
ATOM 724 C CA . ALA A 1 90 ? 1.893 0.306 -12.607 1.00 71.25 90 ALA A CA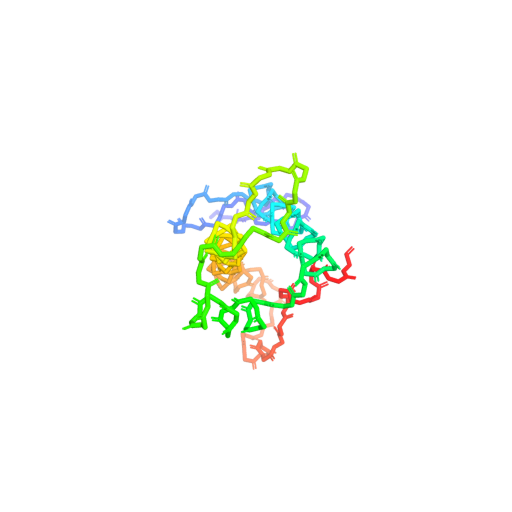 1
ATOM 725 C C . ALA A 1 90 ? 3.213 -0.411 -12.930 1.00 71.25 90 ALA A C 1
ATOM 727 O O . ALA A 1 90 ? 3.693 -0.340 -14.058 1.00 71.25 90 ALA A O 1
ATOM 728 N N . TYR A 1 91 ? 3.771 -1.146 -11.969 1.00 69.25 91 TYR A N 1
ATOM 729 C CA . TYR A 1 91 ? 4.958 -1.962 -12.176 1.00 69.25 91 TYR A CA 1
ATOM 730 C C . TYR A 1 91 ? 4.699 -3.097 -13.165 1.00 69.25 91 TYR A C 1
ATOM 732 O O . TYR A 1 91 ? 5.491 -3.268 -14.086 1.00 69.25 91 TYR A O 1
ATOM 740 N N . HIS A 1 92 ? 3.591 -3.828 -13.015 1.00 67.94 92 HIS A N 1
ATOM 741 C CA . HIS A 1 92 ? 3.201 -4.884 -13.949 1.00 67.94 92 HIS A CA 1
ATOM 742 C C . HIS A 1 92 ? 3.086 -4.364 -15.378 1.00 67.94 92 HIS A C 1
ATOM 744 O O . HIS A 1 92 ? 3.693 -4.938 -16.272 1.00 67.94 92 HIS A O 1
ATOM 750 N N . VAL A 1 93 ? 2.421 -3.224 -15.583 1.00 67.19 93 VAL A N 1
ATOM 751 C CA . VAL A 1 93 ? 2.314 -2.600 -16.912 1.00 67.19 93 VAL A CA 1
ATOM 752 C C . VAL A 1 93 ? 3.691 -2.223 -17.467 1.00 67.19 93 VAL A C 1
ATOM 754 O O . VAL A 1 93 ? 3.966 -2.452 -18.640 1.00 67.19 93 VAL A O 1
ATOM 757 N N . LEU A 1 94 ? 4.585 -1.662 -16.645 1.00 64.06 94 LEU A N 1
ATOM 758 C CA . LEU A 1 94 ? 5.945 -1.323 -17.086 1.00 64.06 94 LEU A CA 1
ATOM 759 C C . LEU A 1 94 ? 6.796 -2.565 -17.393 1.00 64.06 94 LEU A C 1
ATOM 761 O O . LEU A 1 94 ? 7.657 -2.506 -18.271 1.00 64.06 94 LEU A O 1
ATOM 765 N N . MET A 1 95 ? 6.573 -3.663 -16.671 1.00 64.44 95 MET A N 1
ATOM 766 C CA . MET A 1 95 ? 7.249 -4.940 -16.872 1.00 64.44 95 MET A CA 1
ATOM 767 C C . 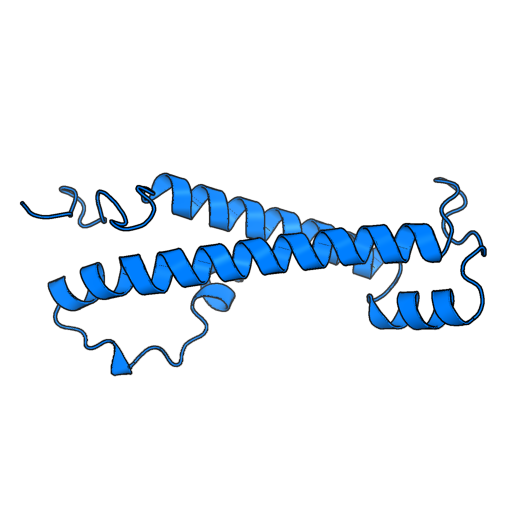MET A 1 95 ? 6.750 -5.648 -18.126 1.00 64.44 95 MET A C 1
ATOM 769 O O . MET A 1 95 ? 7.570 -5.964 -18.972 1.00 64.44 95 MET A O 1
ATOM 773 N N . GLU A 1 96 ? 5.445 -5.847 -18.291 1.00 63.34 96 GLU A N 1
ATOM 774 C CA . GLU A 1 96 ? 4.874 -6.483 -19.488 1.00 63.34 96 GLU A CA 1
ATOM 775 C C . GLU A 1 96 ? 5.269 -5.721 -20.766 1.00 63.34 96 GLU A C 1
ATOM 777 O O . GLU A 1 96 ? 5.693 -6.321 -21.746 1.00 63.34 96 GLU A O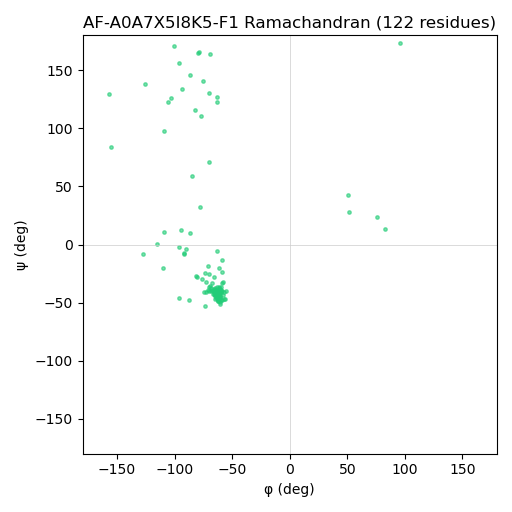 1
ATOM 782 N N . GLU A 1 97 ? 5.256 -4.385 -20.737 1.00 58.81 97 GLU A N 1
ATOM 783 C CA . GLU A 1 97 ? 5.595 -3.565 -21.911 1.00 58.81 97 GLU A CA 1
ATOM 784 C C . GLU A 1 97 ? 7.109 -3.381 -22.136 1.00 58.81 97 GLU A C 1
ATOM 786 O O . GLU A 1 97 ? 7.551 -3.110 -23.254 1.00 58.81 97 GLU A O 1
ATOM 791 N N . GLY A 1 98 ? 7.924 -3.447 -21.079 1.00 55.34 98 GLY A N 1
ATOM 792 C CA . GLY A 1 98 ? 9.371 -3.225 -21.152 1.00 55.34 98 GLY A CA 1
ATOM 793 C C . GLY A 1 98 ? 10.174 -4.519 -21.278 1.00 55.34 98 GLY A C 1
ATOM 794 O O . GLY A 1 98 ? 11.085 -4.630 -22.097 1.00 55.34 98 GLY A O 1
ATOM 795 N N . VAL A 1 99 ? 9.852 -5.518 -20.467 1.00 56.34 99 VAL A N 1
ATOM 796 C CA . VAL A 1 99 ? 10.636 -6.748 -20.360 1.00 56.34 99 VAL A CA 1
ATOM 797 C C . VAL A 1 99 ? 10.466 -7.639 -21.582 1.00 56.34 99 VAL A C 1
ATOM 799 O O . VAL A 1 99 ? 11.469 -8.188 -22.025 1.00 56.34 99 VAL A O 1
ATOM 802 N N . ASP A 1 100 ? 9.305 -7.660 -22.235 1.00 53.91 100 ASP A N 1
ATOM 803 C CA . ASP A 1 100 ? 9.142 -8.376 -23.506 1.00 53.91 100 ASP A CA 1
ATOM 804 C C . ASP A 1 100 ? 10.085 -7.852 -24.602 1.00 53.91 100 ASP A C 1
ATOM 806 O O . ASP A 1 100 ? 10.716 -8.644 -25.304 1.00 53.91 100 ASP A O 1
ATOM 810 N N . GLU A 1 101 ? 10.286 -6.531 -24.713 1.00 52.44 101 GLU A N 1
ATOM 811 C CA . GLU A 1 101 ? 11.263 -5.966 -25.657 1.00 52.44 101 GLU A CA 1
ATOM 812 C C . GLU A 1 101 ? 12.702 -6.348 -25.290 1.00 52.44 101 GLU A C 1
ATOM 814 O O . GLU A 1 101 ? 13.482 -6.715 -26.171 1.00 52.44 101 GLU A O 1
ATOM 819 N N . LEU A 1 102 ? 13.059 -6.301 -24.002 1.00 50.88 102 LEU A N 1
ATOM 820 C CA . LEU A 1 102 ? 14.400 -6.670 -23.539 1.00 50.88 102 LEU A CA 1
ATOM 821 C C . LEU A 1 102 ? 14.690 -8.157 -23.794 1.00 50.88 102 LEU A C 1
ATOM 823 O O . LEU A 1 102 ? 15.744 -8.508 -24.324 1.00 50.88 102 LEU A O 1
ATOM 827 N N . LEU A 1 103 ? 13.741 -9.030 -23.465 1.00 48.59 103 LEU A N 1
ATOM 828 C CA . LEU A 1 103 ? 13.861 -10.479 -23.603 1.00 48.59 103 LEU A CA 1
ATOM 829 C C . LEU A 1 103 ? 13.865 -10.934 -25.054 1.00 48.59 103 LEU A C 1
ATOM 831 O O . LEU A 1 103 ? 14.680 -11.786 -25.413 1.00 48.59 103 LEU A O 1
ATOM 835 N N . MET A 1 104 ? 13.029 -10.327 -25.905 1.00 52.44 104 MET A N 1
ATOM 836 C CA . MET A 1 104 ? 13.059 -10.580 -27.345 1.00 52.44 104 MET A CA 1
ATOM 837 C C . MET A 1 104 ? 14.421 -10.221 -27.942 1.00 52.44 104 MET A C 1
ATOM 839 O O . MET A 1 104 ? 14.913 -10.950 -28.804 1.00 52.44 104 MET A O 1
ATOM 843 N N . THR A 1 105 ? 15.080 -9.157 -27.463 1.00 50.12 105 THR A N 1
ATOM 844 C CA . THR A 1 105 ? 16.432 -8.810 -27.939 1.00 50.12 105 THR A CA 1
ATOM 845 C C . THR A 1 105 ? 17.539 -9.758 -27.476 1.00 50.12 105 THR A C 1
ATOM 847 O O . THR A 1 105 ? 18.580 -9.814 -28.129 1.00 50.12 105 THR A O 1
ATOM 850 N N . ILE A 1 106 ? 17.315 -10.554 -26.425 1.00 43.81 106 ILE A N 1
ATOM 851 C CA . ILE A 1 106 ? 18.250 -11.596 -25.958 1.00 43.81 106 ILE A CA 1
ATOM 852 C C . ILE A 1 106 ? 17.758 -13.031 -26.226 1.00 43.81 106 ILE A C 1
ATOM 854 O O . ILE A 1 106 ? 18.368 -13.987 -25.751 1.00 43.81 106 ILE A O 1
ATOM 858 N N . GLY A 1 107 ? 16.697 -13.201 -27.024 1.00 41.22 107 GLY A N 1
ATOM 859 C CA . GLY A 1 107 ? 16.221 -14.502 -27.510 1.00 41.22 107 GLY A CA 1
ATOM 860 C C . GLY A 1 107 ? 15.470 -15.362 -26.488 1.00 41.22 107 GLY A C 1
ATOM 861 O O . GLY A 1 107 ? 15.433 -16.582 -26.643 1.00 41.22 107 GLY A O 1
ATOM 862 N N . ILE A 1 108 ? 14.883 -14.759 -25.451 1.00 41.25 108 ILE A N 1
ATOM 863 C CA . ILE A 1 108 ? 14.108 -15.467 -24.420 1.00 41.25 108 ILE A CA 1
ATOM 864 C C . ILE A 1 108 ? 12.609 -15.245 -24.673 1.00 41.25 108 ILE A C 1
ATOM 866 O O . ILE A 1 108 ? 12.165 -14.108 -24.802 1.00 41.25 108 ILE A O 1
ATOM 870 N N . SER A 1 109 ? 11.840 -16.337 -24.773 1.00 43.09 109 SER A N 1
ATOM 871 C CA . SER A 1 109 ? 10.391 -16.298 -25.038 1.00 43.09 109 SER A CA 1
ATOM 872 C C . SER A 1 109 ? 9.597 -15.865 -23.789 1.00 43.09 109 SER A C 1
ATOM 874 O O . SER A 1 109 ? 9.922 -16.344 -22.696 1.00 43.09 109 SER A O 1
ATOM 876 N N . PRO A 1 110 ? 8.540 -15.034 -23.928 1.00 46.94 110 PRO A N 1
ATOM 877 C CA . PRO A 1 110 ? 7.687 -14.578 -22.820 1.00 46.94 110 PRO A CA 1
ATOM 878 C C . PRO A 1 110 ? 6.981 -15.700 -22.035 1.00 46.94 110 PRO A C 1
ATOM 880 O O . PRO A 1 110 ? 6.516 -15.481 -20.919 1.00 46.94 110 PRO A O 1
ATOM 883 N N . ASP A 1 111 ? 6.960 -16.926 -22.563 1.00 46.59 111 ASP A N 1
ATOM 884 C CA . ASP A 1 111 ? 6.266 -18.089 -21.983 1.00 46.59 111 ASP A CA 1
ATOM 885 C C . ASP A 1 111 ? 6.806 -18.534 -20.600 1.00 46.59 111 ASP A C 1
ATOM 887 O O . ASP A 1 111 ? 6.253 -19.439 -19.974 1.00 46.59 111 ASP A O 1
ATOM 891 N N . GLY A 1 112 ? 7.893 -17.920 -20.113 1.00 43.00 112 GLY A N 1
ATOM 892 C CA . GLY A 1 112 ? 8.508 -18.189 -18.809 1.00 43.00 112 GLY A CA 1
ATOM 893 C C . GLY A 1 112 ? 8.011 -17.323 -17.641 1.00 43.00 112 GLY A C 1
ATOM 894 O O . GLY A 1 112 ? 8.376 -17.605 -16.497 1.00 43.00 112 GLY A O 1
ATOM 895 N N . TYR A 1 113 ? 7.190 -16.292 -17.879 1.00 46.31 113 TYR A N 1
ATOM 896 C CA . TYR A 1 113 ? 6.750 -15.346 -16.838 1.00 46.31 113 TYR A CA 1
ATOM 897 C C . TYR A 1 113 ? 5.525 -15.843 -16.063 1.00 46.31 113 TYR A C 1
ATOM 899 O O . TYR A 1 113 ? 4.489 -15.197 -15.985 1.00 46.31 113 TYR A O 1
ATOM 907 N N . GLY A 1 114 ? 5.675 -17.004 -15.427 1.00 42.47 114 GLY A N 1
ATOM 908 C CA . GLY A 1 114 ? 4.865 -17.382 -14.262 1.00 42.47 114 GLY A CA 1
ATOM 909 C C . GLY A 1 114 ? 5.456 -16.877 -12.938 1.00 42.47 114 GLY A C 1
ATOM 910 O O . GLY A 1 114 ? 5.043 -17.332 -11.876 1.00 42.47 114 GLY A O 1
ATOM 911 N N . TYR A 1 115 ? 6.476 -16.014 -12.994 1.00 44.84 115 TYR A N 1
ATOM 912 C CA . TYR A 1 115 ? 7.301 -15.624 -11.854 1.00 44.84 115 TYR A CA 1
ATOM 913 C C . TYR A 1 115 ? 6.948 -14.204 -11.406 1.00 44.84 115 TYR A C 1
ATOM 915 O O . TYR A 1 115 ? 7.050 -13.265 -12.196 1.00 44.84 115 TYR A O 1
ATOM 923 N N . ASP A 1 116 ? 6.559 -14.055 -10.141 1.00 52.69 116 ASP A N 1
ATOM 924 C CA . ASP A 1 116 ? 6.209 -12.785 -9.497 1.00 52.69 116 ASP A CA 1
ATOM 925 C C . ASP A 1 116 ? 7.476 -11.925 -9.297 1.00 52.69 116 ASP A C 1
ATOM 927 O O . ASP A 1 116 ? 8.042 -11.787 -8.212 1.00 52.69 116 ASP A O 1
ATOM 931 N N . PHE A 1 117 ? 8.012 -11.409 -10.406 1.00 48.19 117 PHE A N 1
ATOM 932 C CA . PHE A 1 117 ? 9.232 -10.599 -10.454 1.00 48.19 117 PHE A CA 1
ATOM 933 C C . PHE A 1 117 ? 9.100 -9.336 -9.582 1.00 48.19 117 PHE A C 1
ATOM 935 O O . PHE A 1 117 ? 10.092 -8.833 -9.053 1.00 48.19 117 PHE A O 1
ATOM 942 N N . TYR A 1 118 ? 7.862 -8.892 -9.338 1.00 47.03 118 TYR A N 1
ATOM 943 C CA . TYR A 1 118 ? 7.539 -7.842 -8.382 1.00 47.03 118 TYR A CA 1
ATOM 944 C C . TYR A 1 118 ? 7.908 -8.224 -6.945 1.00 47.03 118 TYR A C 1
ATOM 946 O O . TYR A 1 118 ? 8.585 -7.453 -6.262 1.00 47.03 118 TYR A O 1
ATOM 954 N N . GLU A 1 119 ? 7.534 -9.422 -6.495 1.00 48.56 119 GLU A N 1
ATOM 955 C CA . GLU A 1 119 ? 7.883 -9.914 -5.160 1.00 48.56 119 GLU A CA 1
ATOM 956 C C . GLU A 1 119 ? 9.411 -10.010 -4.986 1.00 48.56 119 GLU A C 1
ATOM 958 O O . GLU A 1 119 ? 9.963 -9.638 -3.949 1.00 48.56 119 GLU A O 1
ATOM 963 N N . LEU A 1 120 ? 10.126 -10.399 -6.046 1.00 45.88 120 LEU A N 1
ATOM 964 C CA . LEU A 1 120 ? 11.588 -10.492 -6.054 1.00 45.88 120 LEU A CA 1
ATOM 965 C C . LEU A 1 120 ? 12.288 -9.119 -6.011 1.00 45.88 120 LEU A C 1
ATOM 967 O O . LEU A 1 120 ? 13.312 -8.980 -5.336 1.00 45.88 120 LEU A O 1
ATOM 971 N N . CYS A 1 121 ? 11.731 -8.104 -6.681 1.00 46.25 121 CYS A N 1
ATOM 972 C CA . CYS A 1 121 ? 12.201 -6.714 -6.610 1.00 46.25 121 CYS A CA 1
ATOM 973 C C . CYS A 1 121 ? 11.850 -6.014 -5.290 1.00 46.25 121 CYS A C 1
ATOM 975 O O . CYS A 1 121 ? 12.520 -5.051 -4.918 1.00 46.25 121 CYS A O 1
ATOM 977 N N . LEU A 1 122 ? 10.805 -6.457 -4.589 1.00 43.97 122 LEU A N 1
ATOM 978 C CA . LEU A 1 122 ? 10.467 -5.948 -3.260 1.00 43.97 122 LEU A CA 1
ATOM 979 C C . LEU A 1 122 ? 11.316 -6.575 -2.148 1.00 43.97 122 LEU A C 1
ATOM 981 O O . LEU A 1 122 ? 11.526 -5.926 -1.125 1.00 43.97 122 LEU A O 1
ATOM 985 N N . ASN A 1 123 ? 11.788 -7.809 -2.339 1.00 44.62 123 ASN A N 1
ATOM 986 C CA . ASN A 1 123 ? 12.548 -8.565 -1.339 1.00 44.62 123 ASN A CA 1
ATOM 987 C C . ASN A 1 123 ? 14.081 -8.399 -1.440 1.00 44.62 123 ASN A C 1
ATOM 989 O O . ASN A 1 123 ? 14.789 -8.863 -0.548 1.00 44.62 123 ASN A O 1
ATOM 993 N N . ASN A 1 124 ? 14.590 -7.734 -2.486 1.00 37.88 124 ASN A N 1
ATOM 994 C CA . ASN A 1 124 ? 15.994 -7.312 -2.645 1.00 37.88 124 ASN A CA 1
ATOM 995 C C . ASN A 1 124 ? 16.081 -5.790 -2.741 1.00 37.88 124 ASN A C 1
ATOM 997 O O . ASN A 1 124 ? 17.020 -5.182 -2.190 1.00 37.88 124 ASN A O 1
#

Foldseek 3Di:
DPCADPVLFGVALPPPRDGPVNLVVLLVQLLVLVVVLVVLCVVPNDLVVLVVVCVVPQQCQPPPPVSDGSVNSNVVSVVSVVSSVVSLVVNVSSCVSGVCSSCVVVVHDPPPPPDPVSVVSSVD

Radius of gyration: 19.58 Å; Cα contacts (8 Å, |Δi|>4): 100; chains: 1; bounding box: 43×29×56 Å

Secondary structure (DSSP, 8-state):
--SB-TTS-BS-BTTTTB-HHHHHHHHHHHHHHHHHHHHHHHHH--HHHHHHHHHHHTT-EEETTTTEEHHHHHHHHHHHHHHHHHHHHHHHHHHHHHHHHHHHHTT--GGG--S-HHHHHHH-